Protein AF-A0A1M6AKA8-F1 (afdb_monomer_lite)

Secondary structure (DSSP, 8-state):
--------------------------EEEEEEEEEEEEEEEEEETTEEEEEEEPTTS-EEEEEESEE-HHHHHHS-TTSGGGTT-EEEEEEEEEEEEEE-TTS-EEEEEEEEEEEEEE-

Sequence (1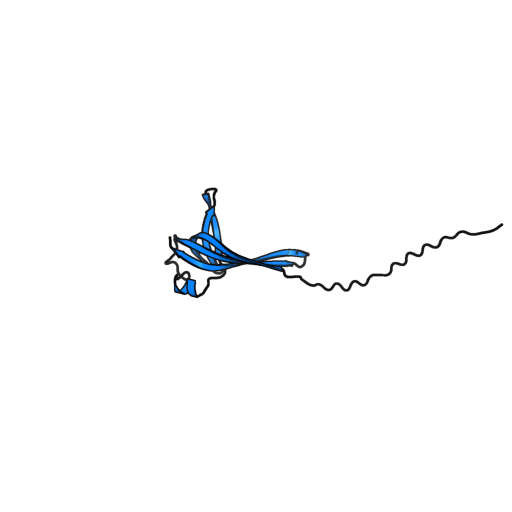19 aa):
MLISGLILALFSLSSFNSAMVSNTSETVVAQEGLVVYATFDGKEDYGYNFIATGKDGEEHMLTFQQVEEDVLSAFNLNDNSLVGAKFKITFNRDLKLSKDEDNMDDEDEINTITKLEKL

Radius of gyration: 27.85 Å; chains: 1; bounding box: 73×51×70 Å

Organism: NCBI:txid1178825

pLDDT: mean 86.04, std 17.56, range [41.25, 98.69]

Foldseek 3Di:
DDDDDPDDDDPPPPDPPPPPPPPFDKDKDKDFFDKFKWFWAAADPQATWTWGQDPVRDIDIDGANAEDPVQCVVPVRNDCPRGRWIWIWTWMKMWIWTADPVRDTDIDIHIYTPDIDTD

Structure (mmCIF, N/CA/C/O backbone):
data_AF-A0A1M6AKA8-F1
#
_entry.id   AF-A0A1M6AKA8-F1
#
loop_
_atom_site.group_PDB
_atom_site.id
_atom_site.type_symbol
_atom_site.label_atom_id
_atom_site.label_alt_id
_atom_site.label_comp_id
_atom_site.label_asym_id
_atom_site.label_entity_id
_atom_site.label_seq_id
_atom_site.pdbx_PDB_ins_code
_atom_site.Cartn_x
_atom_site.Cartn_y
_atom_site.Cartn_z
_atom_site.occupancy
_atom_site.B_iso_or_equiv
_atom_site.auth_seq_id
_atom_site.auth_comp_id
_atom_site.auth_asym_id
_atom_site.auth_atom_id
_atom_site.pdbx_PDB_model_num
ATOM 1 N N . MET A 1 1 ? 59.465 39.153 -59.944 1.00 41.88 1 MET A N 1
ATOM 2 C CA . MET A 1 1 ? 59.539 38.677 -58.544 1.00 41.88 1 MET A CA 1
ATOM 3 C C . MET A 1 1 ? 58.182 38.055 -58.248 1.00 41.88 1 MET A C 1
ATOM 5 O O . MET A 1 1 ? 57.192 38.734 -58.462 1.00 41.88 1 MET A O 1
ATOM 9 N N . LEU A 1 2 ? 58.081 36.721 -58.166 1.00 41.25 2 LEU A N 1
ATOM 10 C CA . LEU A 1 2 ? 58.327 35.923 -56.946 1.00 41.25 2 LEU A CA 1
ATOM 11 C C . LEU A 1 2 ? 57.335 36.366 -55.851 1.00 41.25 2 LEU A C 1
ATOM 13 O O . LEU A 1 2 ? 57.348 37.538 -55.517 1.00 41.25 2 LEU A O 1
ATOM 17 N N . ILE A 1 3 ? 56.450 35.576 -55.247 1.00 48.94 3 ILE A N 1
ATOM 18 C CA . ILE A 1 3 ? 56.332 34.135 -54.975 1.00 48.94 3 ILE A CA 1
ATOM 19 C C . ILE A 1 3 ? 54.881 33.980 -54.454 1.00 48.94 3 ILE A C 1
ATOM 21 O O . ILE A 1 3 ? 54.390 34.850 -53.744 1.00 48.94 3 ILE A O 1
ATOM 25 N N . SER A 1 4 ? 54.107 33.034 -54.988 1.00 53.81 4 SER A N 1
ATOM 26 C CA . SER A 1 4 ? 53.554 31.879 -54.258 1.00 53.81 4 SER A CA 1
ATOM 27 C C . SER A 1 4 ? 53.001 32.160 -52.852 1.00 53.81 4 SER A C 1
ATOM 29 O O . SER A 1 4 ? 53.723 32.561 -51.947 1.00 53.81 4 SER A O 1
ATOM 31 N N . GLY A 1 5 ? 51.727 31.834 -52.652 1.00 50.94 5 GLY A N 1
ATOM 32 C CA . GLY A 1 5 ? 51.085 31.813 -51.340 1.00 50.94 5 GLY A CA 1
ATOM 33 C C . GLY A 1 5 ? 49.956 30.791 -51.304 1.00 50.94 5 GLY A C 1
ATOM 34 O O . GLY A 1 5 ? 48.823 31.132 -50.987 1.00 50.94 5 GLY A O 1
ATOM 35 N N . LEU A 1 6 ? 50.251 29.552 -51.708 1.00 55.47 6 LEU A N 1
ATOM 36 C CA . LEU A 1 6 ? 49.391 28.390 -51.495 1.00 55.47 6 LEU A CA 1
ATOM 37 C C . LEU A 1 6 ? 49.311 28.125 -49.983 1.00 55.47 6 LEU A C 1
ATOM 39 O O . LEU A 1 6 ? 50.234 27.553 -49.406 1.00 55.47 6 LEU A O 1
ATOM 43 N N . ILE A 1 7 ? 48.232 28.553 -49.333 1.00 60.62 7 ILE A N 1
ATOM 4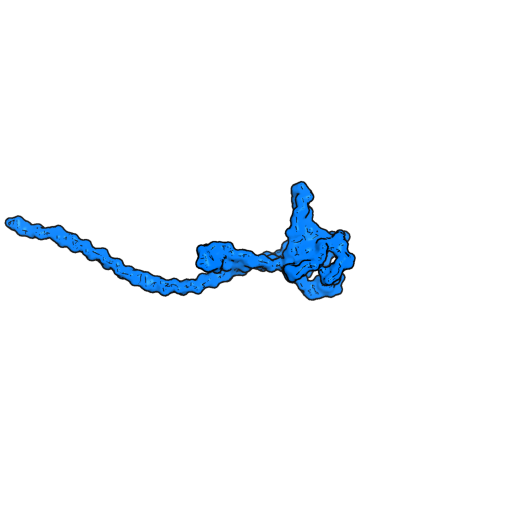4 C CA . ILE A 1 7 ? 47.949 28.163 -47.949 1.00 60.62 7 ILE A CA 1
ATOM 45 C C . ILE A 1 7 ? 47.279 26.790 -48.009 1.00 60.62 7 ILE A C 1
ATOM 47 O O . ILE A 1 7 ? 46.121 26.663 -48.401 1.00 60.62 7 ILE A O 1
ATOM 51 N N . LEU A 1 8 ? 48.046 25.750 -47.676 1.00 50.69 8 LEU A N 1
ATOM 52 C CA . LEU A 1 8 ? 47.537 24.395 -47.499 1.00 50.69 8 LEU A CA 1
ATOM 53 C C . LEU A 1 8 ? 46.547 24.369 -46.328 1.00 50.69 8 LEU A C 1
ATOM 55 O O . LEU A 1 8 ? 46.921 24.602 -45.180 1.00 50.69 8 LEU A O 1
ATOM 59 N N . ALA A 1 9 ? 45.296 24.025 -46.620 1.00 56.75 9 ALA A N 1
ATOM 60 C CA . ALA A 1 9 ? 44.348 23.578 -45.615 1.00 56.75 9 ALA A CA 1
ATOM 61 C C . ALA A 1 9 ? 44.737 22.158 -45.173 1.00 56.75 9 ALA A C 1
ATOM 63 O O . ALA A 1 9 ? 44.531 21.192 -45.905 1.00 56.75 9 ALA A O 1
ATOM 64 N N . LEU A 1 10 ? 45.311 22.032 -43.979 1.00 52.69 10 LEU A N 1
ATOM 65 C CA . LEU A 1 10 ? 45.452 20.756 -43.282 1.00 52.69 10 LEU A CA 1
ATOM 66 C C . LEU A 1 10 ? 44.379 20.698 -42.194 1.00 52.69 10 LEU A C 1
ATOM 68 O O . LEU A 1 10 ? 44.616 21.058 -41.045 1.00 52.69 10 LEU A O 1
ATOM 72 N N . PHE A 1 11 ? 43.178 20.257 -42.569 1.00 54.09 11 PHE A N 1
ATOM 73 C CA . PHE A 1 11 ? 42.196 19.782 -41.600 1.00 54.09 11 PHE A CA 1
ATOM 74 C C . PHE A 1 11 ? 42.601 18.369 -41.176 1.00 54.09 11 PHE A C 1
ATOM 76 O O . PHE A 1 11 ? 42.238 17.381 -41.810 1.00 54.09 11 PHE A O 1
ATOM 83 N N . SER A 1 12 ? 43.396 18.270 -40.113 1.00 54.19 12 SER A N 1
ATOM 84 C CA . SER A 1 12 ? 43.632 17.009 -39.415 1.00 54.19 12 SER A CA 1
ATOM 85 C C . SER A 1 12 ? 42.371 16.635 -38.633 1.00 54.19 12 SER A C 1
ATOM 87 O O . SER A 1 12 ? 42.221 16.993 -37.465 1.00 54.19 12 SER A O 1
ATOM 89 N N . LEU A 1 13 ? 41.441 15.937 -39.283 1.00 55.22 13 LEU A N 1
ATOM 90 C CA . LEU A 1 13 ? 40.357 15.234 -38.600 1.00 55.22 13 LEU A CA 1
ATOM 91 C C . LEU A 1 13 ? 40.950 13.980 -37.948 1.00 55.22 13 LEU A C 1
ATOM 93 O O . LEU A 1 13 ? 40.883 12.884 -38.499 1.00 55.22 13 LEU A O 1
ATOM 97 N N . SER A 1 14 ? 41.584 14.148 -36.788 1.00 54.69 14 SER A N 1
ATOM 98 C CA . SER A 1 14 ? 41.898 13.013 -35.923 1.00 54.69 14 SER A CA 1
ATOM 99 C C . SER A 1 14 ? 40.593 12.513 -35.323 1.00 54.69 14 SER A C 1
ATOM 101 O O . SER A 1 14 ? 40.003 13.151 -34.454 1.00 54.69 14 SER A O 1
ATOM 103 N N . SER A 1 15 ? 40.126 11.383 -35.842 1.00 51.62 15 SER A N 1
ATOM 104 C CA . SER A 1 15 ? 38.991 10.628 -35.334 1.00 51.62 15 SER A CA 1
ATOM 105 C C . SER A 1 15 ? 39.214 10.296 -33.861 1.00 51.62 15 SER A C 1
ATOM 107 O O . SER A 1 15 ? 40.044 9.453 -33.520 1.00 51.62 15 SER A O 1
ATOM 109 N N . PHE A 1 16 ? 38.473 10.959 -32.975 1.00 61.59 16 PHE A N 1
ATOM 110 C CA . PHE A 1 16 ? 38.334 10.497 -31.603 1.00 61.59 16 PHE A CA 1
ATOM 111 C C . PHE A 1 16 ? 37.589 9.167 -31.651 1.00 61.59 16 PHE A C 1
ATOM 113 O O . PHE A 1 16 ? 36.385 9.120 -31.891 1.00 61.59 16 PHE A O 1
ATOM 120 N N . ASN A 1 17 ? 38.328 8.077 -31.467 1.00 60.84 17 ASN A N 1
ATOM 121 C CA . ASN A 1 17 ? 37.750 6.768 -31.222 1.00 60.84 17 ASN A CA 1
ATOM 122 C C . ASN A 1 17 ? 37.219 6.785 -29.783 1.00 60.84 17 ASN A C 1
ATOM 124 O O . ASN A 1 17 ? 37.905 6.375 -28.847 1.00 60.84 17 ASN A O 1
ATOM 128 N N . SER A 1 18 ? 36.043 7.386 -29.594 1.00 56.62 18 SER A N 1
ATOM 129 C CA . SER A 1 18 ? 35.333 7.298 -28.327 1.00 56.62 18 SER A CA 1
ATOM 130 C C . SER A 1 18 ? 34.800 5.878 -28.241 1.00 56.62 18 SER A C 1
ATOM 132 O O . SER A 1 18 ? 33.791 5.547 -28.861 1.00 56.62 18 SER A O 1
ATOM 134 N N . ALA A 1 19 ? 35.522 5.014 -27.529 1.00 55.59 19 ALA A N 1
ATOM 135 C CA . ALA A 1 19 ? 34.932 3.790 -27.028 1.00 55.59 19 ALA A CA 1
ATOM 136 C C . ALA A 1 19 ? 33.751 4.221 -26.154 1.00 55.59 19 ALA A C 1
ATOM 138 O O . ALA A 1 19 ? 33.938 4.701 -25.036 1.00 55.59 19 ALA A O 1
ATOM 139 N N . MET A 1 20 ? 32.545 4.131 -26.714 1.00 53.19 20 MET A N 1
ATOM 140 C CA . MET A 1 20 ? 31.301 4.304 -25.987 1.00 53.19 20 MET A CA 1
ATOM 141 C C . MET A 1 20 ? 31.228 3.159 -24.984 1.00 53.19 20 MET A C 1
ATOM 143 O O . MET A 1 20 ? 30.788 2.054 -25.286 1.00 53.19 20 MET A O 1
ATOM 147 N N . VAL A 1 21 ? 31.759 3.407 -23.793 1.00 52.84 21 VAL A N 1
ATOM 148 C CA . VAL A 1 21 ? 31.419 2.627 -22.616 1.00 52.84 21 VAL A CA 1
ATOM 149 C C . VAL A 1 21 ? 29.984 3.025 -22.295 1.00 52.84 21 VAL A C 1
ATOM 151 O O . VAL A 1 21 ? 29.748 4.078 -21.704 1.00 52.84 21 VAL A O 1
ATOM 154 N N . SER A 1 22 ? 29.021 2.225 -22.756 1.00 48.78 22 SER A N 1
ATOM 155 C CA . SER A 1 22 ? 27.639 2.314 -22.289 1.00 48.78 22 SER A CA 1
ATOM 156 C 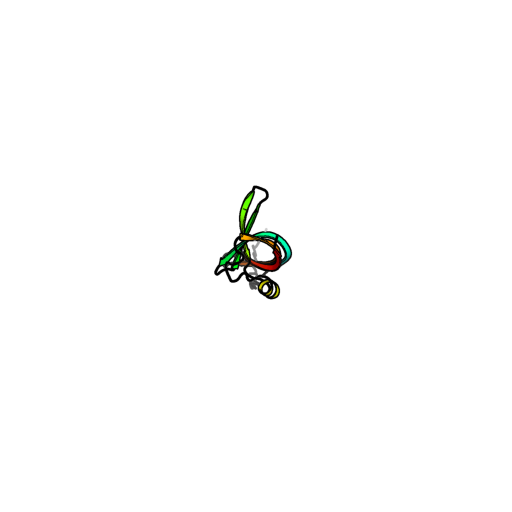C . SER A 1 22 ? 27.608 1.868 -20.832 1.00 48.78 22 SER A C 1
ATOM 158 O O . SER A 1 22 ? 27.352 0.710 -20.524 1.00 48.78 22 SER A O 1
ATOM 160 N N . ASN A 1 23 ? 27.921 2.791 -19.929 1.00 49.47 23 ASN A N 1
ATOM 161 C CA . 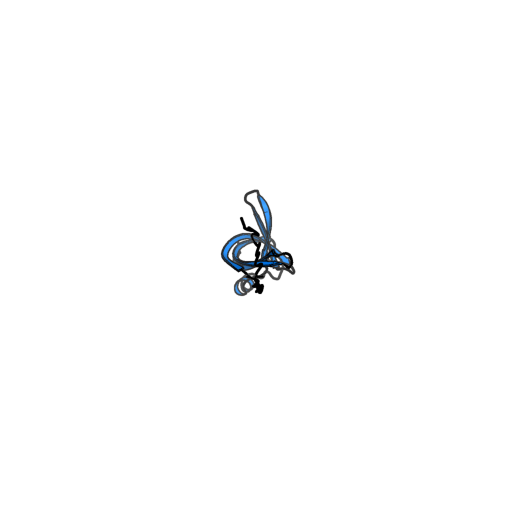ASN A 1 23 ? 27.475 2.685 -18.554 1.00 49.47 23 ASN A CA 1
ATOM 162 C C . ASN A 1 23 ? 25.995 3.065 -18.572 1.00 49.47 23 ASN A C 1
ATOM 164 O O . ASN A 1 23 ? 25.662 4.248 -18.551 1.00 49.47 23 ASN A O 1
ATOM 168 N N . THR A 1 24 ? 25.104 2.082 -18.654 1.00 55.19 24 THR A N 1
ATOM 169 C CA . THR A 1 24 ? 23.715 2.272 -18.235 1.00 55.19 24 THR A CA 1
ATOM 170 C C . THR A 1 24 ? 23.749 2.583 -16.740 1.00 55.19 24 THR A C 1
ATOM 172 O O . THR A 1 24 ? 23.933 1.707 -15.900 1.00 55.19 24 THR A O 1
ATOM 175 N N . SER A 1 25 ? 23.710 3.871 -16.403 1.00 60.56 25 SER A N 1
ATOM 176 C CA . SER A 1 25 ? 23.657 4.336 -15.021 1.00 60.56 25 SER A CA 1
ATOM 177 C C . SER A 1 25 ? 22.237 4.157 -14.498 1.00 60.56 25 SER A C 1
ATOM 179 O O . SER A 1 25 ? 21.391 5.019 -14.702 1.00 60.56 25 SER A O 1
ATOM 181 N N . GLU A 1 26 ? 21.978 3.037 -13.828 1.00 66.75 26 GLU A N 1
ATOM 182 C CA . GLU A 1 26 ? 20.754 2.865 -13.047 1.00 66.75 26 GLU A CA 1
ATOM 183 C C . GLU A 1 26 ? 20.820 3.786 -11.821 1.00 66.75 26 GLU A C 1
ATOM 185 O O . GLU A 1 26 ? 21.763 3.714 -11.027 1.00 66.75 26 GLU A O 1
ATOM 190 N N . THR A 1 27 ? 19.841 4.680 -11.677 1.00 79.19 27 THR A N 1
ATOM 191 C CA . THR A 1 27 ? 19.711 5.536 -10.489 1.00 79.19 27 THR A CA 1
ATOM 192 C C . THR A 1 27 ? 18.532 5.044 -9.668 1.00 79.19 27 THR A C 1
ATOM 194 O O . THR A 1 27 ? 17.423 4.954 -10.181 1.00 79.19 27 THR A O 1
ATOM 197 N N . VAL A 1 28 ? 18.765 4.739 -8.391 1.00 82.62 28 VAL A N 1
ATOM 198 C CA . VAL A 1 28 ? 17.703 4.358 -7.452 1.00 82.62 28 VAL A CA 1
ATOM 199 C C . VAL A 1 28 ? 17.416 5.534 -6.526 1.00 82.62 28 VAL A C 1
ATOM 201 O O . VAL A 1 28 ? 18.325 6.052 -5.873 1.00 82.62 28 VAL A O 1
ATOM 204 N N . VAL A 1 29 ? 16.154 5.952 -6.470 1.00 89.56 29 VAL A N 1
ATOM 205 C CA . VAL A 1 29 ? 15.648 6.974 -5.551 1.00 89.56 29 VAL A CA 1
ATOM 206 C C . VAL A 1 29 ? 14.740 6.291 -4.533 1.00 89.56 29 VAL A C 1
ATOM 208 O O . VAL A 1 29 ? 13.628 5.893 -4.865 1.00 89.56 29 VAL A O 1
ATOM 211 N N . ALA A 1 30 ? 15.216 6.177 -3.293 1.00 91.94 30 ALA A N 1
ATOM 212 C CA . ALA A 1 30 ? 14.463 5.599 -2.184 1.00 91.94 30 ALA A CA 1
ATOM 213 C C . ALA A 1 30 ? 13.836 6.700 -1.316 1.00 91.94 30 ALA A C 1
ATOM 215 O O . ALA A 1 30 ? 14.495 7.682 -0.955 1.00 91.94 30 ALA A O 1
ATOM 216 N N . GLN A 1 31 ? 12.561 6.537 -0.973 1.00 95.38 31 GLN A N 1
ATOM 217 C CA . GLN A 1 31 ? 11.824 7.394 -0.047 1.00 95.38 31 GLN A CA 1
ATOM 218 C C . GLN A 1 31 ? 11.198 6.532 1.041 1.00 95.38 31 GLN A C 1
ATOM 220 O O . GLN A 1 31 ? 10.395 5.649 0.756 1.00 95.38 31 GLN A O 1
ATOM 225 N N . GLU A 1 32 ? 11.533 6.813 2.294 1.00 96.69 32 GLU A N 1
ATOM 226 C CA . GLU A 1 32 ? 11.078 6.016 3.430 1.00 96.69 32 GLU A CA 1
ATOM 227 C C . GLU A 1 32 ? 10.027 6.750 4.265 1.00 96.69 32 GLU A C 1
ATOM 229 O O . GLU A 1 32 ? 10.037 7.979 4.381 1.00 96.69 32 GLU A O 1
ATOM 234 N N . GLY A 1 33 ? 9.135 5.983 4.894 1.00 97.00 33 GLY A N 1
ATOM 235 C CA . GLY A 1 33 ? 8.209 6.508 5.898 1.00 97.00 33 GLY A CA 1
ATOM 236 C C . GLY A 1 33 ? 7.121 7.432 5.343 1.00 97.00 33 GLY A C 1
ATOM 237 O O . GLY A 1 33 ? 6.597 8.275 6.078 1.00 97.00 33 GLY A O 1
ATOM 238 N N . LEU A 1 34 ? 6.765 7.282 4.066 1.00 97.88 34 LEU A N 1
ATOM 239 C CA . LEU A 1 34 ? 5.633 7.977 3.461 1.00 97.88 34 LEU A CA 1
ATOM 240 C C . LEU A 1 34 ? 4.334 7.538 4.138 1.00 97.88 34 LEU A C 1
ATOM 242 O O . LEU A 1 34 ? 4.205 6.393 4.568 1.00 97.88 34 LEU A O 1
ATOM 246 N N . VAL A 1 35 ? 3.363 8.449 4.247 1.00 97.69 35 VAL A N 1
ATOM 247 C CA . VAL A 1 35 ? 2.090 8.179 4.929 1.00 97.69 35 VAL A CA 1
ATOM 248 C C . VAL A 1 35 ? 0.912 8.524 4.036 1.00 97.69 35 VAL A C 1
ATOM 250 O O . VAL A 1 35 ? 0.826 9.638 3.519 1.00 97.69 35 VAL A O 1
ATOM 253 N N . VAL A 1 36 ? -0.037 7.594 3.926 1.00 97.25 36 VAL A N 1
ATOM 254 C CA . VAL A 1 36 ? -1.318 7.810 3.248 1.00 97.25 36 VAL A CA 1
ATOM 255 C C . VAL A 1 36 ? -2.477 7.223 4.051 1.00 97.25 36 VAL A C 1
ATOM 257 O O . VAL A 1 36 ? -2.305 6.295 4.839 1.00 97.25 36 VAL A O 1
ATOM 260 N N . TYR A 1 37 ? -3.665 7.794 3.874 1.00 97.50 37 TYR A N 1
ATOM 261 C CA . TYR A 1 37 ? -4.907 7.306 4.461 1.00 97.50 37 TYR A CA 1
ATOM 262 C C . TYR A 1 37 ? -5.792 6.775 3.344 1.00 97.50 37 TYR A C 1
ATOM 264 O O . TYR A 1 37 ? -6.210 7.551 2.484 1.00 97.50 37 TYR A O 1
ATOM 272 N N . ALA A 1 38 ? -6.067 5.477 3.349 1.00 98.25 38 ALA A N 1
ATOM 273 C CA . ALA A 1 38 ? -6.748 4.833 2.236 1.00 98.25 38 ALA A CA 1
ATOM 274 C C . ALA A 1 38 ? -7.583 3.630 2.689 1.00 98.25 38 ALA A C 1
ATOM 276 O O . ALA A 1 38 ? -7.367 3.066 3.766 1.00 98.25 38 ALA A O 1
ATOM 277 N N . THR A 1 39 ? -8.565 3.272 1.874 1.00 98.50 39 THR A N 1
ATOM 278 C CA . THR A 1 39 ? -9.468 2.140 2.092 1.00 98.50 39 THR A CA 1
ATOM 279 C C . THR A 1 39 ? -8.950 0.930 1.334 1.00 98.50 39 THR A C 1
ATOM 281 O O . THR A 1 39 ? -8.681 1.050 0.146 1.00 98.50 39 THR A O 1
ATOM 284 N N . PHE A 1 40 ? -8.807 -0.220 1.993 1.00 98.50 40 PHE A N 1
ATOM 285 C CA . PHE A 1 40 ? -8.371 -1.446 1.323 1.00 98.50 40 PHE A CA 1
ATOM 286 C C . PHE A 1 40 ? -9.436 -1.927 0.334 1.00 98.50 40 PHE A C 1
ATOM 288 O O . PHE A 1 40 ? -10.598 -2.081 0.714 1.00 98.50 40 PHE A O 1
ATOM 295 N N . ASP A 1 41 ? -9.032 -2.165 -0.910 1.00 98.38 41 ASP A N 1
ATOM 296 C CA . ASP A 1 41 ? -9.919 -2.558 -2.014 1.00 98.38 41 ASP A CA 1
ATOM 297 C C . ASP A 1 41 ? -9.713 -4.016 -2.450 1.00 98.38 41 ASP A C 1
ATOM 299 O O . ASP A 1 41 ? -10.556 -4.608 -3.115 1.00 98.38 41 ASP A O 1
ATOM 303 N N . GLY A 1 42 ? -8.622 -4.640 -2.002 1.00 98.06 42 GLY A N 1
ATOM 304 C CA . GLY A 1 42 ? -8.344 -6.051 -2.236 1.00 98.06 42 GLY A CA 1
ATOM 305 C C . GLY A 1 42 ? -6.932 -6.297 -2.744 1.00 98.06 42 GLY A C 1
ATOM 306 O O . GLY A 1 42 ? -6.121 -5.382 -2.895 1.00 98.06 42 GLY A O 1
ATOM 307 N N . LYS A 1 43 ? -6.634 -7.570 -2.988 1.00 97.31 43 LYS A N 1
ATOM 308 C CA . LYS A 1 43 ? -5.376 -8.022 -3.578 1.00 97.31 43 LYS A CA 1
ATOM 309 C C . LYS A 1 43 ? -5.616 -8.485 -5.010 1.00 97.31 43 LYS A C 1
ATOM 311 O O . LYS A 1 43 ? -6.513 -9.289 -5.255 1.00 97.31 43 LYS A O 1
ATOM 316 N N . GLU A 1 44 ? -4.763 -8.031 -5.914 1.00 95.62 44 GLU A N 1
ATOM 317 C CA . GLU A 1 44 ? -4.688 -8.461 -7.308 1.00 95.62 44 GLU A CA 1
ATOM 318 C C . GLU A 1 44 ? -3.306 -9.062 -7.611 1.00 95.62 44 GLU A C 1
ATOM 320 O O . GLU A 1 44 ? -2.427 -9.110 -6.746 1.00 95.62 44 GLU A O 1
ATOM 325 N N . ASP A 1 45 ? -3.100 -9.528 -8.845 1.00 94.94 45 ASP A N 1
ATOM 326 C CA . ASP A 1 45 ? -1.858 -10.198 -9.257 1.00 94.94 45 ASP A CA 1
ATOM 327 C C . ASP A 1 45 ? -0.613 -9.309 -9.086 1.00 94.94 45 ASP A C 1
ATOM 329 O O . ASP A 1 45 ? 0.468 -9.813 -8.785 1.00 94.94 45 ASP A O 1
ATOM 333 N N . TYR A 1 46 ? -0.764 -7.990 -9.249 1.00 93.25 46 TYR A N 1
ATOM 334 C CA . TYR A 1 46 ? 0.338 -7.025 -9.182 1.00 93.25 46 TYR A CA 1
ATOM 335 C C . TYR A 1 46 ? 0.552 -6.411 -7.786 1.00 93.25 46 TYR A C 1
ATOM 337 O O . TYR A 1 46 ? 1.566 -5.753 -7.554 1.00 93.25 46 TYR A O 1
ATOM 345 N N . GLY A 1 47 ? -0.364 -6.620 -6.834 1.00 97.38 47 GLY A N 1
ATOM 346 C CA . GLY A 1 47 ? -0.216 -6.057 -5.494 1.00 97.38 47 GLY A CA 1
ATOM 347 C C . GLY A 1 47 ? -1.517 -5.873 -4.722 1.00 97.38 47 GLY A C 1
ATOM 348 O O . GLY A 1 47 ? -2.552 -6.464 -5.023 1.00 97.38 47 GLY A O 1
ATOM 349 N N . TYR A 1 48 ? -1.441 -5.044 -3.686 1.00 98.31 48 TYR A N 1
ATOM 350 C CA . TYR A 1 48 ? -2.533 -4.724 -2.774 1.00 98.31 48 TYR A CA 1
ATOM 351 C C . TYR A 1 48 ? -3.073 -3.332 -3.095 1.00 98.31 48 TYR A C 1
ATOM 353 O O . TYR A 1 48 ? -2.337 -2.347 -2.999 1.00 98.31 48 TYR A O 1
ATOM 361 N N . ASN A 1 49 ? -4.348 -3.252 -3.464 1.00 98.38 49 ASN A N 1
ATOM 362 C CA . ASN A 1 49 ? -4.994 -2.021 -3.901 1.00 98.38 49 ASN A CA 1
ATOM 363 C C . ASN A 1 49 ? -5.678 -1.310 -2.734 1.00 98.38 49 ASN A C 1
ATOM 365 O O . ASN A 1 49 ? -6.349 -1.919 -1.894 1.00 98.38 49 ASN A O 1
ATOM 369 N N . PHE A 1 50 ? -5.519 0.008 -2.704 1.00 98.50 50 PHE A N 1
ATOM 370 C CA . PHE A 1 50 ? -6.170 0.895 -1.756 1.00 98.50 50 PHE A CA 1
ATOM 371 C C . PHE A 1 50 ? -6.715 2.128 -2.470 1.00 98.50 50 PHE A C 1
ATOM 373 O O . PHE A 1 50 ? -6.061 2.677 -3.350 1.00 98.50 50 PHE A O 1
ATOM 380 N N . ILE A 1 51 ? -7.878 2.612 -2.047 1.00 98.31 51 ILE A N 1
ATOM 381 C CA . ILE A 1 51 ? -8.479 3.841 -2.565 1.00 98.31 51 ILE A CA 1
ATOM 382 C C . ILE A 1 51 ? -8.213 4.988 -1.593 1.00 98.31 51 ILE A C 1
ATOM 384 O O . ILE A 1 51 ? -8.655 4.964 -0.439 1.00 98.31 51 ILE A O 1
ATOM 388 N N . ALA A 1 52 ? -7.476 5.996 -2.051 1.00 97.00 52 ALA A N 1
ATOM 389 C CA . ALA A 1 52 ? -7.240 7.243 -1.335 1.00 97.00 52 ALA A CA 1
ATOM 390 C C . ALA A 1 52 ? -8.112 8.356 -1.922 1.00 97.00 52 ALA A C 1
ATOM 392 O O . ALA A 1 52 ? -8.269 8.454 -3.134 1.00 97.00 52 ALA A O 1
ATOM 393 N N . THR A 1 53 ? -8.643 9.230 -1.071 1.00 93.62 53 THR A N 1
ATOM 394 C CA . THR A 1 53 ? -9.386 10.414 -1.522 1.00 93.62 53 THR A CA 1
ATOM 395 C C . THR A 1 53 ? -8.454 11.622 -1.552 1.00 93.62 53 THR A C 1
ATOM 397 O O . THR A 1 53 ? -7.853 11.976 -0.530 1.00 93.62 53 THR A O 1
ATOM 400 N N . GLY A 1 54 ? -8.333 12.251 -2.719 1.00 88.75 54 GLY A N 1
ATOM 401 C CA . GLY A 1 54 ? -7.614 13.498 -2.933 1.00 88.75 54 GLY A CA 1
ATOM 402 C C . GLY A 1 54 ? -8.264 14.688 -2.222 1.00 88.75 54 GLY A C 1
ATOM 403 O O . GLY A 1 54 ? -9.352 14.612 -1.650 1.00 88.75 54 GLY A O 1
ATOM 404 N N . LYS A 1 55 ? -7.582 15.838 -2.238 1.00 89.50 55 LYS A N 1
ATOM 405 C CA . LYS A 1 55 ? -8.098 17.082 -1.622 1.00 89.50 55 LYS A CA 1
ATOM 406 C C . LYS A 1 55 ? -9.291 17.674 -2.375 1.00 89.50 55 LYS A C 1
ATOM 408 O O . LYS A 1 55 ? -10.054 18.443 -1.799 1.00 89.50 55 LYS A O 1
ATOM 413 N N . ASP A 1 56 ? -9.392 17.357 -3.654 1.00 91.06 56 ASP A N 1
ATOM 414 C CA . ASP A 1 56 ? -10.500 17.665 -4.555 1.00 91.06 56 ASP A CA 1
ATOM 415 C C . ASP A 1 56 ? -11.722 16.761 -4.331 1.00 91.06 56 ASP A C 1
ATOM 417 O O . ASP A 1 56 ? -12.803 17.079 -4.817 1.00 91.06 56 ASP A O 1
ATOM 421 N N . GLY A 1 57 ? -11.574 15.690 -3.545 1.00 91.31 57 GLY A N 1
ATOM 422 C CA . GLY A 1 57 ? -12.613 14.690 -3.323 1.00 91.31 57 GLY A CA 1
ATOM 423 C C . GLY A 1 57 ? -12.592 13.550 -4.340 1.00 91.31 57 GLY A C 1
ATOM 424 O O . GLY A 1 57 ? -13.429 12.658 -4.229 1.00 91.31 57 GLY A O 1
ATOM 425 N N . GLU A 1 58 ? -11.651 13.556 -5.286 1.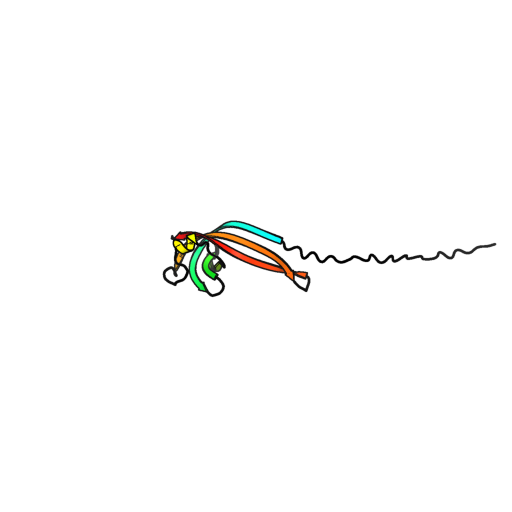00 95.56 58 GLU A N 1
ATOM 426 C CA . GLU A 1 58 ? -11.506 12.491 -6.275 1.00 95.56 58 GLU A CA 1
ATOM 427 C C . GLU A 1 58 ? -10.840 11.261 -5.653 1.00 95.56 58 GLU A C 1
ATOM 429 O O . GLU A 1 58 ? -9.988 11.358 -4.765 1.00 95.56 58 GLU A O 1
ATOM 434 N N . GLU A 1 59 ? -11.247 10.082 -6.107 1.00 95.81 59 GLU A N 1
ATOM 435 C CA . GLU A 1 59 ? -10.676 8.818 -5.657 1.00 95.81 59 GLU A CA 1
ATOM 436 C C . GLU A 1 59 ? -9.499 8.408 -6.545 1.00 95.81 59 GLU A C 1
ATOM 438 O O . GLU A 1 59 ? -9.563 8.445 -7.775 1.00 95.81 59 GLU A O 1
ATOM 443 N N . HIS A 1 60 ? -8.414 7.981 -5.907 1.00 95.38 60 HIS A N 1
ATOM 444 C CA . HIS A 1 60 ? -7.214 7.486 -6.562 1.00 95.38 60 HIS A CA 1
ATOM 445 C C . HIS A 1 60 ? -6.881 6.095 -6.041 1.00 95.38 60 HIS A C 1
ATOM 447 O O . HIS A 1 60 ? -6.793 5.878 -4.829 1.00 95.38 60 HIS A O 1
ATOM 453 N N . MET A 1 61 ? -6.653 5.166 -6.964 1.00 96.31 61 MET A N 1
ATOM 454 C CA . MET A 1 61 ? -6.134 3.848 -6.633 1.00 96.31 61 MET A CA 1
ATOM 455 C C . MET A 1 61 ? -4.627 3.928 -6.385 1.00 96.31 61 MET A C 1
ATOM 457 O O . MET A 1 61 ? -3.883 4.519 -7.166 1.00 96.31 61 MET A O 1
ATOM 461 N N . LEU A 1 62 ? -4.191 3.320 -5.290 1.00 96.56 62 LEU A N 1
ATOM 462 C CA . LEU A 1 62 ? -2.800 3.123 -4.914 1.00 96.56 62 LEU A CA 1
ATOM 463 C C . LEU A 1 62 ? -2.541 1.624 -4.818 1.00 96.56 62 LEU A C 1
ATOM 465 O O . LEU A 1 62 ? -3.209 0.932 -4.049 1.00 96.56 62 LEU A O 1
ATOM 469 N N . THR A 1 63 ? -1.556 1.140 -5.567 1.00 97.75 63 THR A N 1
ATOM 470 C CA . THR A 1 63 ? -1.153 -0.268 -5.556 1.00 97.75 63 THR A CA 1
ATOM 471 C C . THR A 1 63 ? 0.193 -0.414 -4.865 1.00 97.75 63 THR A C 1
ATOM 473 O O . THR A 1 63 ? 1.178 0.213 -5.261 1.00 97.75 63 THR A O 1
ATOM 476 N N . PHE A 1 64 ? 0.233 -1.268 -3.847 1.00 98.25 64 PHE A N 1
ATOM 477 C CA . PHE A 1 64 ? 1.459 -1.655 -3.159 1.00 98.25 64 PHE A CA 1
ATOM 478 C C . PHE A 1 64 ? 1.900 -3.029 -3.645 1.00 98.25 64 PHE A C 1
ATOM 480 O O . PHE A 1 64 ? 1.194 -4.015 -3.436 1.00 98.25 64 PHE A O 1
ATOM 487 N N . GLN A 1 65 ? 3.061 -3.103 -4.290 1.00 98.00 65 GLN A N 1
ATOM 488 C CA . GLN A 1 65 ? 3.603 -4.353 -4.833 1.00 98.00 65 GLN A CA 1
ATOM 489 C C . GLN A 1 65 ? 4.046 -5.291 -3.705 1.00 98.00 65 GLN A C 1
ATOM 491 O O . GLN A 1 65 ? 4.017 -6.513 -3.855 1.00 98.00 65 GLN A O 1
ATOM 496 N N . GLN A 1 66 ? 4.453 -4.726 -2.564 1.00 97.88 66 GLN A N 1
ATOM 497 C CA . GLN A 1 66 ? 4.990 -5.475 -1.434 1.00 97.88 66 GLN A CA 1
ATOM 498 C C . GLN A 1 66 ? 4.392 -5.019 -0.101 1.00 97.88 66 GLN A C 1
ATOM 500 O O . GLN A 1 66 ? 3.952 -3.881 0.074 1.00 97.88 66 GLN A O 1
ATOM 505 N N . VAL A 1 67 ? 4.391 -5.937 0.861 1.00 98.19 67 VAL A N 1
ATOM 506 C CA . VAL A 1 67 ? 3.968 -5.711 2.245 1.00 98.19 67 VAL A CA 1
ATOM 507 C C . VAL A 1 67 ? 4.926 -6.487 3.131 1.00 98.19 67 VAL A C 1
ATOM 509 O O . VAL A 1 67 ? 5.200 -7.656 2.848 1.00 98.19 67 VAL A O 1
ATOM 512 N N . GLU A 1 68 ? 5.441 -5.849 4.176 1.00 98.06 68 GLU A N 1
ATOM 513 C CA . GLU A 1 68 ? 6.306 -6.521 5.142 1.00 98.06 68 GLU A CA 1
ATOM 514 C C . GLU A 1 68 ? 5.563 -7.668 5.856 1.00 98.06 68 GLU A C 1
ATOM 516 O O . GLU A 1 68 ? 4.346 -7.648 6.070 1.00 98.06 68 GLU A O 1
ATOM 521 N N . GLU A 1 69 ? 6.298 -8.729 6.185 1.00 96.94 69 GLU A N 1
ATOM 522 C CA . GLU A 1 69 ? 5.727 -9.977 6.707 1.00 96.94 69 GLU A CA 1
ATOM 523 C C . GLU A 1 69 ? 5.048 -9.794 8.076 1.00 96.94 69 GLU A C 1
ATOM 525 O O . GLU A 1 69 ? 4.037 -10.437 8.379 1.00 96.94 69 GLU A O 1
ATOM 530 N N . ASP A 1 70 ? 5.568 -8.889 8.900 1.00 96.56 70 ASP A N 1
ATOM 531 C CA . ASP A 1 70 ? 5.000 -8.528 10.198 1.00 96.56 70 ASP A CA 1
ATOM 532 C C . ASP A 1 70 ? 3.635 -7.834 10.052 1.00 96.56 70 ASP A C 1
ATOM 534 O O . ASP A 1 70 ? 2.702 -8.133 10.805 1.00 96.56 70 ASP A O 1
ATOM 538 N N . VAL A 1 71 ? 3.476 -6.986 9.032 1.00 97.81 71 VAL A N 1
ATOM 539 C CA . VAL A 1 71 ? 2.197 -6.366 8.674 1.00 97.81 71 VAL A CA 1
ATOM 540 C C . VAL A 1 71 ? 1.196 -7.428 8.224 1.00 97.81 71 VAL A C 1
ATOM 542 O O . VAL A 1 71 ? 0.069 -7.426 8.718 1.00 97.81 71 VAL A O 1
ATOM 545 N N . LEU A 1 72 ? 1.593 -8.367 7.355 1.00 96.62 72 LEU A N 1
ATOM 546 C CA . LEU A 1 72 ? 0.716 -9.464 6.907 1.00 96.62 72 LEU A CA 1
ATOM 547 C C . LEU A 1 72 ? 0.316 -10.411 8.045 1.00 96.62 72 LEU A C 1
ATOM 549 O O . LEU A 1 72 ? -0.784 -10.968 8.040 1.00 96.62 72 LEU A O 1
ATOM 553 N N . SER A 1 73 ? 1.190 -10.576 9.036 1.00 95.69 73 SER A N 1
ATOM 554 C CA . SER A 1 73 ? 0.907 -11.369 10.234 1.00 95.69 73 SER A CA 1
ATOM 555 C C . SER A 1 73 ? -0.137 -10.702 11.136 1.00 95.69 73 SER A C 1
ATOM 557 O O . SER A 1 73 ? -0.926 -11.391 11.784 1.00 95.69 73 SER A O 1
ATOM 559 N N . ALA A 1 74 ? -0.160 -9.3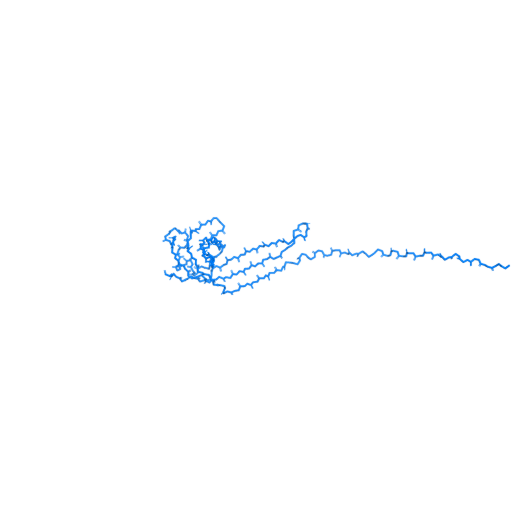66 11.182 1.00 97.00 74 ALA A N 1
ATOM 560 C CA . ALA A 1 74 ? -1.130 -8.592 11.958 1.00 97.00 74 ALA A CA 1
ATOM 561 C C . ALA A 1 74 ? -2.452 -8.353 11.206 1.00 97.00 74 ALA A C 1
ATOM 563 O O . ALA A 1 74 ? -3.522 -8.315 11.817 1.00 97.00 74 ALA A O 1
ATOM 564 N N . PHE A 1 75 ? -2.382 -8.198 9.885 1.00 97.19 75 PHE A N 1
ATOM 565 C CA . PHE A 1 75 ? -3.508 -7.899 9.009 1.00 97.19 75 PHE A CA 1
ATOM 566 C C . PHE A 1 75 ? -3.479 -8.839 7.808 1.00 97.19 75 PHE A C 1
ATOM 568 O O . PHE A 1 75 ? -2.640 -8.703 6.919 1.00 97.19 75 PHE A O 1
ATOM 575 N N . ASN A 1 76 ? -4.426 -9.777 7.746 1.00 95.56 76 ASN A N 1
ATOM 576 C CA . ASN A 1 76 ? -4.512 -10.681 6.606 1.00 95.56 76 ASN A CA 1
ATOM 577 C C . ASN A 1 76 ? -5.068 -9.956 5.369 1.00 95.56 76 ASN A C 1
ATOM 579 O O . ASN A 1 76 ? -6.275 -9.922 5.153 1.00 95.56 76 ASN A O 1
ATOM 583 N N . LEU A 1 77 ? -4.181 -9.390 4.551 1.00 96.88 77 LEU A N 1
ATOM 584 C CA . LEU A 1 77 ? -4.533 -8.746 3.278 1.00 96.88 77 LEU A CA 1
ATOM 585 C C . LEU A 1 77 ? -4.628 -9.739 2.107 1.00 96.88 77 LEU A C 1
ATOM 587 O O . LEU A 1 77 ? -4.870 -9.335 0.974 1.00 96.88 77 LEU A O 1
ATOM 591 N N . ASN A 1 78 ? -4.391 -11.033 2.346 1.00 95.88 78 ASN A N 1
ATOM 592 C CA . ASN A 1 78 ? -4.448 -12.059 1.300 1.00 95.88 78 ASN A CA 1
ATOM 593 C C . ASN A 1 78 ? -5.867 -12.575 1.031 1.00 95.88 78 ASN A C 1
ATOM 595 O O . ASN A 1 78 ? -6.056 -13.379 0.120 1.00 95.88 78 ASN A O 1
ATOM 599 N N . ASP A 1 79 ? -6.847 -12.141 1.820 1.00 93.44 79 ASP A N 1
ATOM 600 C CA . ASP A 1 79 ? -8.259 -12.414 1.597 1.00 93.44 79 ASP A CA 1
ATOM 601 C C . ASP A 1 79 ? -9.078 -11.114 1.616 1.00 93.44 79 ASP A C 1
ATOM 603 O O . ASP A 1 79 ? -8.561 -10.016 1.824 1.00 93.44 79 ASP A O 1
ATOM 607 N N . ASN A 1 80 ? -10.387 -11.247 1.402 1.00 95.00 80 ASN A N 1
ATOM 608 C CA . ASN A 1 80 ? -11.287 -10.101 1.299 1.00 95.00 80 ASN A CA 1
ATOM 609 C C . ASN A 1 80 ? -11.888 -9.661 2.647 1.00 95.00 80 ASN A C 1
ATOM 611 O O . ASN A 1 80 ? -12.796 -8.832 2.666 1.00 95.00 80 ASN A O 1
ATOM 615 N N . SER A 1 81 ? -11.429 -10.198 3.783 1.00 96.62 81 SER A N 1
ATOM 616 C CA . SER A 1 81 ? -12.019 -9.919 5.106 1.00 96.62 81 SER A CA 1
ATOM 617 C C . SER A 1 81 ? -11.853 -8.468 5.561 1.00 96.62 81 SER A C 1
ATOM 619 O O . SER A 1 81 ? -12.625 -7.984 6.392 1.00 96.62 81 SER A O 1
ATOM 621 N N . LEU A 1 82 ? -10.851 -7.773 5.021 1.00 97.56 82 LEU A N 1
ATOM 622 C CA . LEU A 1 82 ? -10.533 -6.385 5.343 1.00 97.56 82 LEU A CA 1
ATOM 623 C C . LEU A 1 82 ? -10.962 -5.398 4.250 1.00 97.56 82 LEU A C 1
ATOM 625 O O . LEU A 1 82 ? -10.729 -4.203 4.416 1.00 97.56 82 LEU A O 1
ATOM 629 N N . VAL A 1 83 ? -11.567 -5.855 3.148 1.00 98.31 83 VAL A N 1
ATOM 630 C CA . VAL A 1 83 ? -12.025 -4.961 2.070 1.00 98.31 83 VAL A CA 1
ATOM 631 C C . VAL A 1 83 ? -13.033 -3.955 2.631 1.00 98.31 83 VAL A C 1
ATOM 633 O O . VAL A 1 83 ? -13.919 -4.303 3.413 1.00 98.31 83 VAL A O 1
ATOM 636 N N . GLY A 1 84 ? -12.859 -2.683 2.278 1.00 98.00 84 GLY A N 1
ATOM 637 C CA . GLY A 1 84 ? -13.623 -1.559 2.819 1.00 98.00 84 GLY A CA 1
ATOM 638 C C . GLY A 1 84 ? -13.106 -1.014 4.157 1.00 98.00 84 GLY A C 1
ATOM 639 O O . GLY A 1 84 ? -13.572 0.036 4.602 1.00 98.00 84 GLY A O 1
ATOM 640 N N . ALA A 1 85 ? -12.138 -1.668 4.811 1.00 98.31 85 ALA A N 1
ATOM 641 C CA . ALA A 1 85 ? -11.511 -1.121 6.011 1.00 98.31 85 ALA A CA 1
ATOM 642 C C . ALA A 1 85 ? -10.560 0.026 5.656 1.00 98.31 85 ALA A C 1
ATOM 644 O O . ALA A 1 85 ? -9.777 -0.058 4.708 1.00 98.31 85 ALA A O 1
ATOM 645 N N . LYS A 1 86 ? -10.607 1.093 6.456 1.00 98.19 86 LYS A N 1
ATOM 646 C CA . LYS A 1 86 ? -9.732 2.250 6.296 1.00 98.19 86 LYS A CA 1
ATOM 647 C C . LYS A 1 86 ? -8.479 2.089 7.141 1.00 98.19 86 LYS A C 1
ATOM 649 O O . LYS A 1 86 ? -8.549 1.666 8.295 1.00 98.19 86 LYS A O 1
ATOM 654 N N . PHE A 1 87 ? -7.346 2.470 6.572 1.00 98.56 87 PHE A N 1
ATOM 655 C CA . PHE A 1 87 ? -6.055 2.396 7.228 1.00 98.56 87 PHE A CA 1
ATOM 656 C C . PHE A 1 87 ? -5.305 3.714 7.112 1.00 98.56 87 PHE A C 1
ATOM 658 O O . PHE A 1 87 ? -5.412 4.438 6.120 1.00 98.56 87 PHE A O 1
ATOM 665 N N . LYS A 1 88 ? -4.488 3.983 8.124 1.00 98.44 88 LYS A N 1
ATOM 666 C CA . LYS A 1 88 ? -3.275 4.773 7.973 1.00 98.44 88 LYS A CA 1
ATOM 667 C C . LYS A 1 88 ? -2.153 3.822 7.568 1.00 98.44 88 LYS A C 1
ATOM 669 O O . LYS A 1 88 ? -1.860 2.865 8.284 1.00 98.44 88 LYS A O 1
ATOM 674 N N . ILE A 1 89 ? -1.548 4.098 6.424 1.00 98.62 89 ILE A N 1
ATOM 675 C CA . ILE A 1 89 ? -0.533 3.269 5.783 1.00 98.62 89 ILE A CA 1
ATOM 676 C C . ILE A 1 89 ? 0.790 4.016 5.861 1.00 98.62 89 ILE A C 1
ATOM 678 O O . ILE A 1 89 ? 0.860 5.168 5.428 1.00 98.62 89 ILE A O 1
ATOM 682 N N . THR A 1 90 ? 1.822 3.378 6.409 1.00 98.62 90 THR A N 1
ATOM 683 C CA . THR A 1 90 ? 3.212 3.818 6.251 1.00 98.62 90 THR A CA 1
ATOM 684 C C . THR A 1 90 ? 3.896 2.908 5.246 1.00 98.62 90 THR A C 1
ATOM 686 O O . THR A 1 90 ? 3.744 1.687 5.324 1.00 98.62 90 THR A O 1
ATOM 689 N N . PHE A 1 91 ? 4.614 3.494 4.293 1.00 98.56 91 PHE A N 1
ATOM 690 C CA . PHE A 1 91 ? 5.255 2.751 3.218 1.00 98.56 91 PHE A CA 1
ATOM 691 C C . PHE A 1 91 ? 6.562 3.396 2.767 1.00 98.56 91 PHE A C 1
ATOM 693 O O . PHE A 1 91 ? 6.797 4.589 2.986 1.00 98.56 91 PHE A O 1
ATOM 700 N N . ASN A 1 92 ? 7.384 2.588 2.111 1.00 98.12 92 ASN A N 1
ATOM 701 C CA . ASN A 1 92 ? 8.577 3.025 1.406 1.00 98.12 92 ASN A CA 1
ATOM 702 C C . ASN A 1 92 ? 8.324 2.948 -0.101 1.00 98.12 92 ASN A C 1
ATOM 704 O O . ASN A 1 92 ? 7.574 2.083 -0.559 1.00 98.12 92 ASN A O 1
ATOM 708 N N . ARG A 1 93 ? 8.939 3.858 -0.854 1.00 97.19 93 ARG A N 1
ATOM 709 C CA . ARG A 1 93 ? 8.904 3.902 -2.314 1.00 97.19 93 ARG A CA 1
ATOM 710 C C . ARG A 1 93 ? 10.320 3.828 -2.855 1.00 97.19 93 ARG A C 1
ATOM 712 O O . ARG A 1 93 ? 11.123 4.715 -2.564 1.00 97.19 93 ARG A O 1
ATOM 719 N N . ASP A 1 94 ? 10.565 2.840 -3.698 1.00 95.44 94 ASP A N 1
ATOM 720 C CA . ASP A 1 94 ? 11.788 2.704 -4.475 1.00 95.44 94 ASP A CA 1
ATOM 721 C C . ASP A 1 94 ? 11.476 2.987 -5.944 1.00 95.44 94 ASP A C 1
ATOM 723 O O . ASP A 1 94 ? 10.655 2.303 -6.551 1.00 95.44 94 ASP A O 1
ATOM 727 N N . LEU A 1 95 ? 12.115 4.015 -6.505 1.00 92.88 95 LEU A N 1
ATOM 728 C CA . LEU A 1 95 ? 12.021 4.366 -7.920 1.00 92.88 95 LEU A CA 1
ATOM 729 C C . LEU A 1 95 ? 13.352 4.051 -8.599 1.00 92.88 95 LEU A C 1
ATOM 731 O O . LEU A 1 95 ? 14.381 4.646 -8.260 1.00 92.88 95 LEU A O 1
ATOM 735 N N . LYS A 1 96 ? 13.342 3.126 -9.553 1.00 89.62 96 LYS A N 1
ATOM 736 C CA . LYS A 1 96 ? 14.498 2.809 -10.386 1.00 89.62 96 LYS A CA 1
ATOM 737 C C . LYS A 1 96 ? 14.347 3.518 -11.727 1.00 89.62 96 LYS A C 1
ATOM 739 O O . LYS A 1 96 ? 13.445 3.224 -12.498 1.00 89.62 96 LYS A O 1
ATOM 744 N N . LEU A 1 97 ? 15.262 4.446 -11.982 1.00 88.31 97 LEU A N 1
ATOM 745 C CA . LEU A 1 97 ? 15.352 5.202 -13.223 1.00 88.31 97 LEU A CA 1
ATOM 746 C C . LEU A 1 97 ? 16.384 4.540 -14.133 1.00 88.31 97 LEU A C 1
ATOM 748 O O . LEU A 1 97 ? 17.545 4.353 -13.738 1.00 88.31 97 LEU A O 1
ATOM 752 N N . SER A 1 98 ? 15.968 4.200 -15.346 1.00 86.75 98 SER A N 1
ATOM 753 C CA . SER A 1 98 ? 16.828 3.622 -16.371 1.00 86.75 98 SER A CA 1
ATOM 754 C C . SER A 1 98 ? 16.585 4.270 -17.737 1.00 86.75 98 SER A C 1
ATOM 756 O O . SER A 1 98 ? 15.765 5.176 -17.875 1.00 86.75 98 SER A O 1
ATOM 758 N N . LYS A 1 99 ? 17.384 3.875 -18.730 1.00 87.56 99 LYS A N 1
ATOM 759 C CA . LYS A 1 99 ? 17.242 4.321 -20.116 1.00 87.56 99 LYS A CA 1
ATOM 760 C C . LYS A 1 99 ? 16.850 3.130 -20.974 1.00 87.56 99 LYS A C 1
ATOM 762 O O . LYS A 1 99 ? 17.529 2.104 -20.901 1.00 87.56 99 LYS A O 1
ATOM 767 N N . ASP A 1 100 ? 15.808 3.284 -21.781 1.00 85.44 100 ASP A N 1
ATOM 768 C CA . ASP A 1 100 ? 15.406 2.269 -22.755 1.00 85.44 100 ASP A CA 1
ATOM 769 C C . ASP A 1 100 ? 16.336 2.246 -23.990 1.00 85.44 100 ASP A C 1
ATOM 771 O O . ASP A 1 100 ? 17.330 2.977 -24.073 1.00 85.44 100 ASP A O 1
ATOM 775 N N . GLU A 1 101 ? 16.030 1.380 -24.962 1.00 88.94 101 GLU A N 1
ATOM 776 C CA . GLU A 1 101 ? 16.807 1.233 -26.204 1.00 88.94 101 GLU A CA 1
ATOM 777 C C . GLU A 1 101 ? 16.861 2.525 -27.045 1.00 88.94 101 GLU A C 1
ATOM 779 O O . GLU A 1 101 ? 17.821 2.730 -27.794 1.00 88.94 101 GLU A O 1
ATOM 784 N N . ASP A 1 102 ? 15.883 3.419 -26.873 1.00 90.81 102 ASP A N 1
ATOM 785 C CA . ASP A 1 102 ? 15.769 4.716 -27.544 1.00 90.81 102 ASP A CA 1
ATOM 786 C C . ASP A 1 102 ? 16.316 5.880 -26.686 1.00 90.81 102 ASP A C 1
ATOM 788 O O . ASP A 1 102 ? 16.236 7.051 -27.076 1.00 90.81 102 ASP A O 1
ATOM 792 N N . ASN A 1 103 ? 16.937 5.572 -25.539 1.00 84.31 103 ASN A N 1
ATOM 793 C CA . ASN A 1 103 ? 17.506 6.521 -24.578 1.00 84.31 103 ASN A CA 1
ATOM 794 C C . ASN A 1 103 ? 16.463 7.471 -23.936 1.00 84.31 103 ASN A C 1
ATOM 796 O O . ASN A 1 103 ? 16.807 8.566 -23.458 1.00 84.31 103 ASN A O 1
ATOM 800 N N . MET A 1 104 ? 15.200 7.042 -23.886 1.00 86.56 104 MET A N 1
ATOM 801 C CA . MET A 1 104 ? 14.133 7.661 -23.097 1.00 86.56 104 MET A CA 1
ATOM 802 C C . MET A 1 104 ? 14.199 7.192 -21.640 1.00 86.56 104 MET A C 1
ATOM 804 O O . MET A 1 104 ? 14.793 6.159 -21.344 1.00 86.56 104 MET A O 1
ATOM 808 N N . ASP A 1 105 ? 13.660 7.997 -20.721 1.00 86.00 105 ASP A N 1
ATOM 809 C CA . ASP A 1 105 ? 13.577 7.622 -19.305 1.00 86.00 105 ASP A CA 1
ATOM 810 C C . ASP A 1 105 ? 12.537 6.512 -19.114 1.00 86.00 105 ASP A C 1
ATOM 812 O O . ASP A 1 105 ? 11.399 6.651 -19.561 1.00 86.00 105 ASP A O 1
ATOM 816 N N . ASP A 1 106 ? 12.947 5.441 -18.441 1.00 87.12 106 ASP A N 1
ATOM 817 C CA . ASP A 1 106 ? 12.090 4.348 -17.991 1.00 87.12 106 ASP A CA 1
ATOM 818 C C . ASP A 1 106 ? 12.100 4.302 -16.457 1.00 87.12 106 ASP A C 1
ATOM 820 O O . ASP A 1 106 ? 13.158 4.457 -15.830 1.00 87.12 106 ASP A O 1
ATOM 824 N N . GLU A 1 107 ? 10.923 4.137 -15.855 1.00 88.12 107 GLU A N 1
ATOM 825 C CA . GLU A 1 107 ? 10.707 4.261 -14.412 1.00 88.12 107 GLU A CA 1
ATOM 826 C C . GLU A 1 107 ? 10.014 3.014 -13.850 1.00 88.12 107 GLU A C 1
ATOM 828 O O . GLU A 1 107 ? 8.838 2.767 -14.115 1.00 88.12 107 GLU A O 1
ATOM 833 N N . ASP A 1 108 ? 10.722 2.270 -13.002 1.00 90.19 108 ASP A N 1
ATOM 834 C CA . ASP A 1 108 ? 10.151 1.168 -12.226 1.00 90.19 108 ASP A CA 1
ATOM 835 C C . ASP A 1 108 ? 9.887 1.633 -10.785 1.00 90.19 108 ASP A C 1
ATOM 837 O O . ASP A 1 108 ? 10.825 1.939 -10.042 1.00 90.19 108 ASP A O 1
ATOM 841 N N . GLU A 1 109 ? 8.619 1.665 -10.366 1.00 92.69 109 GLU A N 1
ATOM 842 C CA . GLU A 1 109 ? 8.207 2.021 -9.000 1.00 92.69 109 GLU A CA 1
ATOM 843 C C . GLU A 1 109 ? 7.807 0.777 -8.190 1.00 92.69 109 GLU A C 1
ATOM 845 O O . GLU A 1 109 ? 6.958 -0.012 -8.607 1.00 92.69 109 GLU A O 1
ATOM 850 N N . ILE A 1 110 ? 8.376 0.630 -6.990 1.00 96.19 110 ILE A N 1
ATOM 851 C CA . ILE A 1 110 ? 7.985 -0.381 -6.001 1.00 96.19 110 ILE A CA 1
ATOM 852 C C . ILE A 1 110 ? 7.563 0.323 -4.711 1.00 96.19 110 ILE A C 1
ATOM 854 O O . ILE A 1 110 ? 8.358 1.007 -4.066 1.00 96.19 110 ILE A O 1
ATOM 858 N N . ASN A 1 111 ? 6.310 0.118 -4.311 1.00 97.94 111 ASN A N 1
ATOM 859 C CA . ASN A 1 111 ? 5.762 0.564 -3.037 1.00 97.94 111 ASN A CA 1
ATOM 860 C C . ASN A 1 111 ? 5.645 -0.617 -2.063 1.00 97.94 111 ASN A C 1
ATOM 862 O O . ASN A 1 111 ? 4.942 -1.599 -2.333 1.00 97.94 111 ASN A O 1
ATOM 866 N N . THR A 1 112 ? 6.275 -0.472 -0.898 1.00 98.44 112 THR A N 1
ATOM 867 C CA . THR A 1 112 ? 6.327 -1.495 0.153 1.00 98.44 112 THR A CA 1
ATOM 868 C C . THR A 1 112 ? 5.665 -0.986 1.424 1.00 98.44 112 THR A C 1
ATOM 870 O O . THR A 1 112 ? 6.148 -0.032 2.036 1.00 98.44 112 THR A O 1
ATOM 873 N N . ILE A 1 113 ? 4.566 -1.614 1.850 1.00 98.69 113 ILE A N 1
ATOM 874 C CA . ILE A 1 113 ? 3.902 -1.276 3.118 1.00 98.69 113 ILE A CA 1
ATOM 875 C C . ILE A 1 113 ? 4.744 -1.781 4.290 1.00 98.69 113 ILE A C 1
ATOM 877 O O . ILE A 1 113 ? 4.971 -2.983 4.407 1.00 98.69 113 ILE A O 1
ATOM 881 N N . THR A 1 114 ? 5.119 -0.871 5.187 1.00 98.50 114 THR A N 1
ATOM 882 C CA . THR A 1 114 ? 5.906 -1.155 6.401 1.00 98.50 114 THR A CA 1
ATOM 883 C C . THR A 1 114 ? 5.080 -1.029 7.681 1.00 98.50 114 THR A C 1
ATOM 885 O O . THR A 1 114 ? 5.467 -1.492 8.749 1.00 98.50 114 THR A O 1
ATOM 888 N N . LYS A 1 115 ? 3.902 -0.391 7.614 1.00 98.62 115 LYS A N 1
ATOM 889 C CA . LYS A 1 115 ? 2.968 -0.347 8.746 1.00 98.62 115 LYS A CA 1
ATOM 890 C C . LYS A 1 115 ? 1.532 -0.114 8.307 1.00 98.62 115 LYS A C 1
ATOM 892 O O . LYS A 1 115 ? 1.262 0.749 7.473 1.00 98.62 115 LYS A O 1
ATOM 897 N N . LEU A 1 116 ? 0.607 -0.794 8.981 1.00 98.56 116 LEU A N 1
ATOM 898 C CA . LEU A 1 116 ? -0.823 -0.505 8.933 1.00 98.56 116 LEU A CA 1
ATOM 899 C C . LEU A 1 116 ? -1.380 -0.202 10.322 1.00 98.56 116 LEU A C 1
ATOM 901 O O . LEU A 1 116 ? -1.062 -0.863 11.309 1.00 98.56 116 LEU A O 1
ATOM 905 N N . GLU A 1 117 ? -2.257 0.793 10.378 1.00 98.38 117 GLU A N 1
ATOM 906 C CA . GLU A 1 117 ? -3.072 1.127 11.542 1.00 98.38 117 GLU A CA 1
ATOM 907 C C . GLU A 1 117 ? -4.521 1.280 11.074 1.00 98.38 117 GLU A C 1
ATOM 909 O O . GLU A 1 117 ? -4.833 2.168 10.280 1.00 98.38 117 GLU A O 1
ATOM 914 N N . LYS A 1 118 ? -5.398 0.372 11.514 1.00 97.56 118 LYS A N 1
ATOM 915 C CA . LYS A 1 118 ? -6.823 0.392 11.162 1.00 97.56 118 LYS A CA 1
ATOM 916 C C . LYS A 1 118 ? -7.529 1.555 11.869 1.00 97.56 118 LYS A C 1
ATOM 918 O O . LYS A 1 118 ? -7.286 1.766 13.056 1.00 97.56 118 LYS A O 1
ATOM 923 N N . LEU A 1 119 ? -8.389 2.270 11.141 1.00 95.69 119 LEU A N 1
ATOM 924 C CA . LEU A 1 119 ? -9.134 3.448 11.609 1.00 95.69 119 LEU A CA 1
ATOM 925 C C . LEU A 1 119 ? -10.590 3.149 11.969 1.00 95.69 119 LEU A C 1
ATOM 927 O O . LEU A 1 119 ? -11.172 2.212 11.374 1.00 95.69 119 LEU A O 1
#